Protein AF-A0A932LV22-F1 (afdb_monomer)

Foldseek 3Di:
DVVVVVVVVVVVVPPDDPLQQAEAEAEAEVVGDPLCVVVVCCVVVVVSVVVSHDYDYDYYHLVVLLVCQLVVVGQARSRPPPNVVVVVVPRPHHD

Mean predicted aligned error: 7.77 Å

Sequence (95 aa):
MITVAIMALAALMLSGPASAQTKIRVGKTIGGSGFHLPSYVAVDKGLFKGEGLEAEFIVAGAGVLVRAGIAKEIEFVPIPGGGSEAMLKGAPLAF

pLDDT: me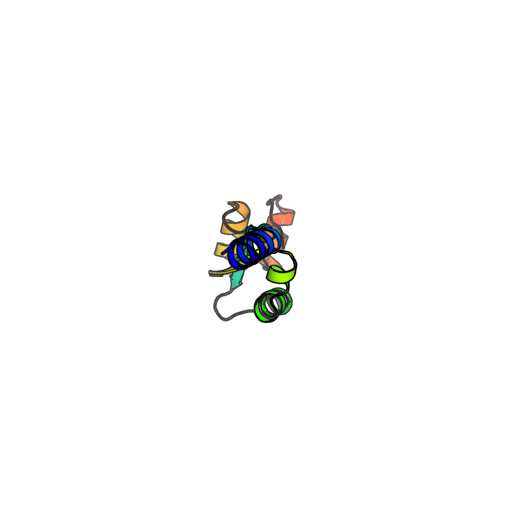an 87.69, std 8.1, range [62.72, 97.19]

Structure (mmCIF, N/CA/C/O backbone):
data_AF-A0A932LV22-F1
#
_entry.id   AF-A0A932LV22-F1
#
loop_
_atom_site.group_PDB
_atom_site.id
_atom_site.type_symbol
_atom_site.label_atom_id
_atom_site.label_alt_id
_atom_site.label_comp_id
_atom_site.label_asym_id
_atom_site.label_entity_id
_atom_site.label_seq_id
_atom_site.pdbx_PDB_ins_code
_atom_site.Cartn_x
_atom_site.Cartn_y
_atom_site.Cartn_z
_atom_site.occupancy
_atom_site.B_iso_or_equiv
_atom_site.auth_seq_id
_atom_site.auth_comp_id
_atom_site.auth_asym_id
_atom_site.auth_atom_id
_atom_site.pdbx_PDB_model_num
ATOM 1 N N . MET A 1 1 ? -46.916 -1.522 26.322 1.00 62.72 1 MET A N 1
ATOM 2 C CA . MET A 1 1 ? -46.561 -0.736 25.115 1.00 62.72 1 MET A CA 1
ATOM 3 C C . MET A 1 1 ? -45.430 0.260 25.382 1.00 62.72 1 MET A C 1
ATOM 5 O O . MET A 1 1 ? -44.477 0.263 24.620 1.00 62.72 1 MET A O 1
ATOM 9 N N . ILE A 1 2 ? -45.455 1.022 26.484 1.00 77.56 2 ILE A N 1
ATOM 10 C CA . ILE A 1 2 ? -44.389 1.980 26.865 1.00 77.56 2 ILE A CA 1
ATOM 11 C C . ILE A 1 2 ? -42.996 1.331 26.995 1.00 77.56 2 ILE A C 1
ATOM 13 O O . ILE A 1 2 ? -42.011 1.875 26.512 1.00 77.56 2 ILE A O 1
ATOM 17 N N . THR A 1 3 ? -42.909 0.129 27.565 1.00 76.81 3 THR A N 1
ATOM 18 C CA . THR A 1 3 ? -41.637 -0.591 27.759 1.00 76.81 3 THR A CA 1
ATOM 19 C C . THR A 1 3 ? -40.935 -0.944 26.444 1.00 76.81 3 THR A C 1
ATOM 21 O O . THR A 1 3 ? -39.712 -0.924 26.367 1.00 76.81 3 THR A O 1
ATOM 24 N N . VAL A 1 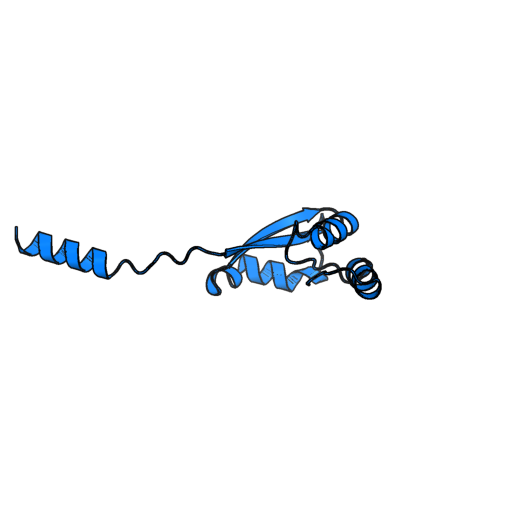4 ? -41.706 -1.223 25.389 1.00 81.31 4 VAL A N 1
ATOM 25 C CA . VAL A 1 4 ? -41.172 -1.553 24.057 1.00 81.31 4 VAL A CA 1
ATOM 26 C C . VAL A 1 4 ? -40.594 -0.304 23.388 1.00 81.31 4 VAL A C 1
ATOM 28 O O . VAL A 1 4 ? -39.526 -0.370 22.787 1.00 81.31 4 VAL A O 1
ATOM 31 N N . ALA A 1 5 ? -41.249 0.849 23.558 1.00 80.50 5 ALA A N 1
ATOM 32 C CA . ALA A 1 5 ? -40.771 2.126 23.029 1.00 80.50 5 ALA A CA 1
ATOM 33 C C . ALA A 1 5 ? -39.447 2.568 23.681 1.00 80.50 5 ALA A C 1
ATOM 35 O O . ALA A 1 5 ? -38.559 3.068 22.995 1.00 80.50 5 ALA A O 1
ATOM 36 N N . ILE A 1 6 ? -39.282 2.323 24.985 1.00 85.88 6 ILE A N 1
ATOM 37 C CA . ILE A 1 6 ? -38.045 2.646 25.711 1.00 85.88 6 ILE A CA 1
ATOM 38 C C . ILE A 1 6 ? -36.883 1.757 25.246 1.00 85.88 6 ILE A C 1
ATOM 40 O O . ILE A 1 6 ? -35.786 2.262 25.018 1.00 85.88 6 ILE A O 1
ATOM 44 N N . MET A 1 7 ? -37.114 0.455 25.039 1.00 84.69 7 MET A N 1
ATOM 45 C CA . MET A 1 7 ? -36.069 -0.441 24.522 1.00 84.69 7 MET A CA 1
ATOM 46 C C . MET A 1 7 ? -35.654 -0.099 23.086 1.00 84.69 7 MET A C 1
ATOM 48 O O . MET A 1 7 ? -34.468 -0.150 22.769 1.00 84.69 7 MET A O 1
ATOM 52 N N . ALA A 1 8 ? -36.601 0.294 22.231 1.00 83.31 8 ALA A N 1
ATOM 53 C CA . ALA A 1 8 ? -36.295 0.722 20.867 1.00 83.31 8 ALA A CA 1
ATOM 54 C C . ALA A 1 8 ? -35.462 2.017 20.841 1.00 83.31 8 ALA A C 1
ATOM 56 O O . ALA A 1 8 ? -34.500 2.120 20.081 1.00 83.31 8 ALA A O 1
ATOM 57 N N . LEU A 1 9 ? -35.784 2.980 21.711 1.00 81.75 9 LEU A N 1
ATOM 58 C CA . LEU A 1 9 ? -35.034 4.232 21.823 1.00 81.75 9 LEU A CA 1
ATOM 59 C C . LEU A 1 9 ? -33.624 4.014 22.395 1.00 81.75 9 LEU A C 1
ATOM 61 O O . LEU A 1 9 ? -32.672 4.633 21.928 1.00 81.75 9 LEU A O 1
ATOM 65 N N . ALA A 1 10 ? -33.472 3.0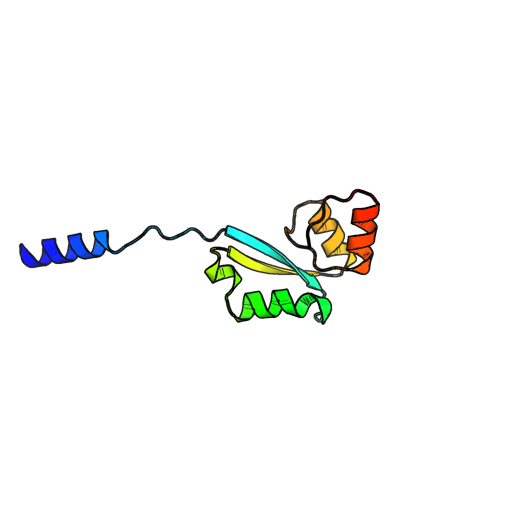96 23.352 1.00 83.00 10 ALA A N 1
ATOM 66 C CA . ALA A 1 10 ? -32.166 2.714 23.883 1.00 83.00 10 ALA A CA 1
ATOM 67 C C . ALA A 1 10 ? -31.285 2.030 22.819 1.00 83.00 10 ALA A C 1
ATOM 69 O O . ALA A 1 10 ? -30.099 2.329 22.728 1.00 83.00 10 ALA A O 1
ATOM 70 N N . ALA A 1 11 ? -31.856 1.175 21.963 1.00 81.69 11 ALA A N 1
ATOM 71 C CA . ALA A 1 11 ? -31.115 0.518 20.883 1.00 81.69 11 ALA A CA 1
ATOM 72 C C . ALA A 1 11 ? -30.572 1.513 19.836 1.00 81.69 11 ALA A C 1
ATOM 74 O O . ALA A 1 11 ? -29.443 1.361 19.375 1.00 81.69 11 ALA A O 1
ATOM 75 N N . LEU A 1 12 ? -31.335 2.565 19.518 1.00 80.19 12 LEU A N 1
ATOM 76 C CA . LEU A 1 12 ? -30.911 3.647 18.614 1.00 80.19 12 LEU A CA 1
ATOM 77 C C . LEU A 1 12 ? -29.807 4.535 19.213 1.00 80.19 12 LEU A C 1
ATOM 79 O O . LEU A 1 12 ? -29.032 5.143 18.483 1.00 80.19 12 LEU A O 1
ATOM 83 N N . MET A 1 13 ? -29.720 4.608 20.543 1.00 78.19 13 MET A N 1
ATOM 84 C CA . MET A 1 13 ? -28.666 5.348 21.248 1.00 78.19 13 MET A CA 1
ATOM 85 C C . MET A 1 13 ? -27.358 4.544 21.349 1.00 78.19 13 MET A C 1
ATOM 87 O O . MET A 1 13 ? -26.297 5.132 21.541 1.00 78.19 13 MET A O 1
ATOM 91 N N . LEU A 1 14 ? -2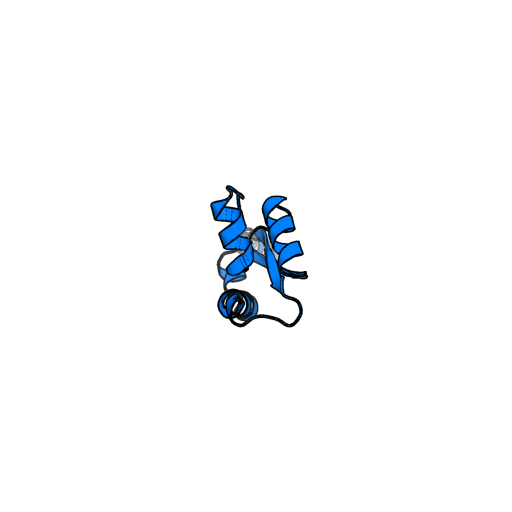7.420 3.212 21.201 1.00 76.19 14 LEU A N 1
ATOM 92 C CA . LEU A 1 14 ? -26.245 2.331 21.149 1.00 76.19 14 LEU A CA 1
ATOM 93 C C . LEU A 1 14 ? -25.676 2.150 19.735 1.00 76.19 14 LEU A C 1
ATOM 95 O O . LEU A 1 14 ? -24.539 1.694 19.598 1.00 76.19 14 LEU A O 1
ATOM 99 N N . SER A 1 15 ? -26.417 2.507 18.683 1.00 66.31 15 SER A N 1
ATOM 100 C CA . SER A 1 15 ? -25.852 2.584 17.336 1.00 66.31 15 SER A CA 1
ATOM 101 C C . SER A 1 15 ? -24.958 3.819 17.224 1.00 66.31 15 SER A C 1
ATOM 103 O O . SER A 1 15 ? -25.405 4.895 16.831 1.00 66.31 15 SER A O 1
ATOM 105 N N . GLY A 1 16 ? -23.687 3.663 17.604 1.00 66.50 16 GLY A N 1
ATOM 106 C CA . GLY A 1 16 ? -22.639 4.630 17.285 1.00 66.50 16 GLY A CA 1
ATOM 107 C C . GLY A 1 16 ? -22.514 4.826 15.768 1.00 66.50 16 GLY A C 1
ATOM 108 O O . GLY A 1 16 ? -22.976 3.976 14.999 1.00 66.50 16 GLY A O 1
ATOM 109 N N . PRO A 1 17 ? -21.909 5.938 15.311 1.00 66.50 17 PRO A N 1
ATOM 110 C CA . PRO A 1 17 ? -21.695 6.157 13.890 1.00 66.50 17 PRO A CA 1
ATOM 111 C C . PRO A 1 17 ? -20.945 4.957 13.315 1.00 66.50 17 PRO A C 1
ATOM 113 O O . PRO A 1 17 ? -19.905 4.553 13.835 1.00 66.50 17 PRO A O 1
ATOM 116 N N . ALA A 1 18 ? -21.478 4.377 12.241 1.00 68.38 18 ALA A N 1
ATOM 117 C CA . ALA A 1 18 ? -20.696 3.471 11.424 1.00 68.38 18 ALA A CA 1
ATOM 118 C C . ALA A 1 18 ? -19.510 4.287 10.894 1.00 68.38 18 ALA A C 1
ATOM 120 O O . ALA A 1 18 ? -19.694 5.129 10.015 1.00 68.38 18 ALA A O 1
ATOM 121 N N . SER A 1 19 ? -18.317 4.104 11.472 1.00 68.31 19 SER A N 1
ATOM 122 C CA . SER A 1 19 ? -17.101 4.703 10.924 1.00 68.31 19 SER A CA 1
ATOM 123 C C . SER A 1 19 ? -16.947 4.179 9.506 1.00 68.31 19 SER A C 1
ATOM 125 O O . SER A 1 19 ? -16.643 3.004 9.301 1.00 68.31 19 SER A O 1
ATOM 127 N N . ALA A 1 20 ? -17.216 5.044 8.530 1.00 74.81 20 ALA A N 1
ATOM 128 C CA . ALA A 1 20 ? -16.955 4.744 7.138 1.00 74.81 20 ALA A CA 1
ATOM 129 C C . ALA A 1 20 ? -15.457 4.460 7.016 1.00 74.81 20 ALA A C 1
ATOM 131 O O . ALA A 1 20 ? -14.634 5.341 7.269 1.00 74.81 20 ALA A O 1
ATOM 132 N N . GLN A 1 21 ? -15.108 3.213 6.701 1.00 84.94 21 GLN A N 1
ATOM 133 C CA . GLN A 1 21 ? -13.711 2.858 6.530 1.00 84.94 21 GLN A CA 1
ATOM 134 C C . GLN A 1 21 ? -13.166 3.574 5.298 1.00 84.94 21 GLN A C 1
ATOM 136 O O . GLN A 1 21 ? -13.794 3.596 4.236 1.00 84.94 21 GLN A O 1
ATOM 141 N N . THR A 1 22 ? -11.991 4.177 5.444 1.00 93.38 22 THR A N 1
ATOM 142 C CA . THR A 1 22 ? -11.312 4.802 4.312 1.00 93.38 22 THR A CA 1
ATOM 143 C C . THR A 1 22 ? -10.718 3.696 3.455 1.00 93.38 22 THR A C 1
ATOM 145 O O . THR A 1 22 ? -9.877 2.931 3.926 1.00 93.38 22 THR A O 1
ATOM 148 N N . LYS A 1 23 ? -11.155 3.597 2.199 1.00 94.00 23 LYS A N 1
ATOM 149 C CA . LYS A 1 23 ? -10.599 2.624 1.257 1.00 94.00 23 LYS A CA 1
ATOM 150 C C . LYS A 1 23 ? -9.186 3.019 0.856 1.00 94.00 23 LYS A C 1
ATOM 152 O O . LYS A 1 23 ? -8.960 4.164 0.470 1.00 94.00 23 LYS A O 1
ATOM 157 N N . ILE A 1 24 ? -8.264 2.064 0.913 1.00 94.75 24 ILE A N 1
ATOM 158 C CA . ILE A 1 24 ? -6.883 2.235 0.454 1.00 94.75 24 ILE A CA 1
ATOM 159 C C . ILE A 1 24 ? -6.499 1.094 -0.486 1.00 94.75 24 ILE A C 1
ATOM 161 O O . ILE A 1 24 ? -6.888 -0.057 -0.279 1.00 94.75 24 ILE A O 1
ATOM 165 N N . ARG A 1 25 ? -5.701 1.403 -1.504 1.00 95.75 25 ARG A N 1
ATOM 166 C CA . ARG A 1 25 ? -5.175 0.441 -2.472 1.00 95.75 25 ARG A CA 1
ATOM 167 C C . ARG A 1 25 ? -3.685 0.260 -2.228 1.00 95.75 25 ARG A C 1
ATOM 169 O O . ARG A 1 25 ? -2.891 1.193 -2.359 1.00 95.75 25 ARG A O 1
ATOM 176 N N . VAL A 1 26 ? -3.308 -0.962 -1.880 1.00 94.56 26 VAL A N 1
ATOM 177 C CA . VAL A 1 26 ? -1.929 -1.345 -1.573 1.00 94.56 26 VAL A CA 1
ATOM 178 C C . VAL A 1 26 ? -1.398 -2.215 -2.706 1.00 94.56 26 VAL A C 1
ATOM 180 O O . VAL A 1 26 ? -1.996 -3.229 -3.064 1.00 94.56 26 VAL A O 1
ATOM 183 N N . GLY A 1 27 ? -0.264 -1.844 -3.293 1.00 93.44 27 GLY A N 1
ATOM 184 C CA . GLY A 1 27 ? 0.354 -2.634 -4.354 1.00 93.44 27 GLY A CA 1
ATOM 185 C C . GLY A 1 27 ? 0.843 -4.004 -3.868 1.00 93.44 27 GLY A C 1
ATOM 186 O O . GLY A 1 27 ? 1.383 -4.147 -2.773 1.00 93.44 27 GLY A O 1
ATOM 187 N N . LYS A 1 28 ? 0.712 -5.030 -4.711 1.00 93.25 28 LYS A N 1
ATOM 188 C CA . LYS A 1 28 ? 1.266 -6.371 -4.486 1.00 93.25 28 LYS A CA 1
ATOM 189 C C . LYS A 1 28 ? 1.821 -6.938 -5.791 1.00 93.25 28 LYS A C 1
ATOM 191 O O . LYS A 1 28 ? 1.152 -6.909 -6.818 1.00 93.25 28 LYS A O 1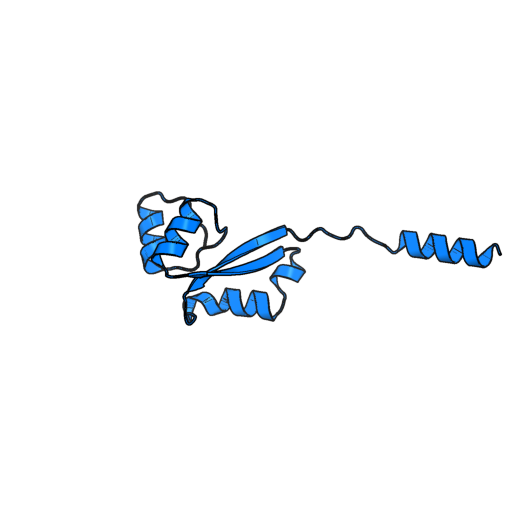
ATOM 196 N N . THR A 1 29 ? 3.033 -7.490 -5.770 1.00 92.38 29 THR A N 1
ATOM 197 C CA . THR A 1 29 ? 3.588 -8.144 -6.961 1.00 92.38 29 THR A CA 1
ATOM 198 C C . THR A 1 29 ? 2.861 -9.451 -7.262 1.00 92.38 29 THR A C 1
ATOM 200 O O . THR A 1 29 ? 2.454 -10.179 -6.351 1.00 92.38 29 THR A O 1
ATOM 203 N N . ILE A 1 30 ? 2.744 -9.786 -8.548 1.00 92.81 30 ILE A N 1
ATOM 204 C CA . ILE A 1 30 ? 2.334 -11.128 -8.989 1.00 92.81 30 ILE A CA 1
ATOM 205 C C . ILE A 1 30 ? 3.247 -12.169 -8.321 1.00 92.81 30 ILE A C 1
ATOM 207 O O . ILE A 1 30 ? 4.463 -11.995 -8.287 1.00 92.81 30 ILE A O 1
ATOM 211 N N . GLY A 1 31 ? 2.657 -13.226 -7.757 1.00 87.88 31 GLY A N 1
ATOM 212 C CA . GLY A 1 31 ? 3.387 -14.276 -7.031 1.00 87.88 31 GLY A CA 1
ATOM 213 C C . GLY A 1 31 ? 3.792 -13.921 -5.593 1.00 87.88 31 GLY A C 1
ATOM 214 O O . GLY A 1 31 ? 4.212 -14.804 -4.852 1.00 87.88 31 GLY A O 1
ATOM 215 N N . GLY A 1 32 ? 3.606 -12.672 -5.155 1.00 85.75 32 GLY A N 1
ATOM 216 C CA . GLY A 1 32 ? 4.014 -12.212 -3.827 1.00 85.75 32 GLY A CA 1
ATOM 217 C C . GLY A 1 32 ? 5.492 -11.811 -3.741 1.00 85.75 32 GLY A C 1
ATOM 218 O O . GLY A 1 32 ? 6.238 -11.867 -4.713 1.00 85.75 32 GLY A O 1
ATOM 219 N N . SER A 1 33 ? 5.900 -11.325 -2.569 1.00 87.69 33 SER A N 1
ATOM 220 C CA . SER A 1 33 ? 7.254 -10.835 -2.285 1.00 87.69 33 SER A CA 1
ATOM 221 C C . SER A 1 33 ? 7.471 -10.826 -0.776 1.00 87.69 33 SER A C 1
ATOM 223 O O . SER A 1 33 ? 6.580 -10.399 -0.039 1.00 87.69 33 SER A O 1
ATOM 225 N N . GLY A 1 34 ? 8.650 -11.256 -0.318 1.00 88.31 34 GLY A N 1
ATOM 226 C CA . GLY A 1 34 ? 9.028 -11.177 1.098 1.00 88.31 34 GLY A CA 1
ATOM 227 C C . GLY A 1 34 ? 9.067 -9.737 1.620 1.00 88.31 34 GLY A C 1
ATOM 228 O O . GLY A 1 34 ? 8.730 -9.488 2.772 1.00 88.31 34 GLY A O 1
ATOM 229 N N . PHE A 1 35 ? 9.372 -8.766 0.753 1.00 86.19 35 PHE A N 1
ATOM 230 C CA . PHE A 1 35 ? 9.381 -7.344 1.113 1.00 86.19 35 PHE A CA 1
ATOM 231 C C . PHE A 1 35 ? 7.988 -6.789 1.438 1.00 86.19 35 PHE A C 1
ATOM 233 O O . PHE A 1 35 ? 7.878 -5.764 2.097 1.00 86.19 35 PHE A O 1
ATOM 240 N N . HIS A 1 36 ? 6.921 -7.462 1.004 1.00 89.75 36 HIS A N 1
ATOM 241 C CA . HIS A 1 36 ? 5.540 -7.036 1.238 1.00 89.75 36 HIS A CA 1
ATOM 242 C C . HIS A 1 36 ? 4.909 -7.745 2.451 1.00 89.75 36 HIS A C 1
ATOM 244 O O . HIS A 1 36 ? 3.727 -7.558 2.728 1.00 89.75 36 HIS A O 1
ATOM 250 N N . LEU A 1 37 ? 5.665 -8.580 3.178 1.00 91.81 37 LEU A N 1
ATOM 251 C CA . LEU A 1 37 ? 5.147 -9.309 4.341 1.00 91.81 37 LEU A CA 1
ATOM 252 C C . LEU A 1 37 ? 4.423 -8.412 5.359 1.00 91.81 37 LEU A C 1
ATOM 254 O O . LEU A 1 37 ? 3.346 -8.822 5.797 1.00 91.81 37 LEU A O 1
ATOM 258 N N . PRO A 1 38 ? 4.916 -7.203 5.704 1.00 91.44 38 PRO A N 1
ATOM 259 C CA . PRO A 1 38 ? 4.209 -6.340 6.646 1.00 91.44 38 PRO A CA 1
ATOM 260 C C . PRO A 1 38 ? 2.782 -6.004 6.200 1.00 91.44 38 PRO A C 1
ATOM 262 O O . PRO A 1 38 ? 1.858 -6.100 7.006 1.00 91.44 38 PRO A O 1
ATOM 265 N N . SER A 1 39 ? 2.566 -5.688 4.917 1.00 92.50 39 SER A N 1
ATOM 266 C CA . SER A 1 39 ? 1.225 -5.367 4.417 1.00 92.50 39 SER A CA 1
ATOM 267 C C . SER A 1 39 ? 0.326 -6.601 4.357 1.00 92.50 39 SER A C 1
ATOM 269 O O . SER A 1 39 ? -0.856 -6.501 4.680 1.00 92.50 39 SER A O 1
ATOM 271 N N . TYR A 1 40 ? 0.866 -7.784 4.037 1.00 93.44 40 TYR A N 1
ATOM 272 C CA . TYR A 1 40 ? 0.099 -9.036 4.099 1.00 93.44 40 TYR A CA 1
ATOM 273 C C . TYR A 1 40 ? -0.381 -9.338 5.516 1.00 93.44 40 TYR A C 1
ATOM 275 O O . TYR A 1 40 ? -1.558 -9.634 5.708 1.00 93.44 40 TYR A O 1
ATOM 283 N N . VAL A 1 41 ? 0.512 -9.226 6.503 1.00 95.88 41 VAL A N 1
ATOM 284 C CA . VAL A 1 41 ? 0.179 -9.435 7.917 1.00 95.88 41 VAL A CA 1
ATOM 285 C C . VAL A 1 41 ? -0.846 -8.403 8.381 1.00 95.88 41 VAL A C 1
ATOM 287 O O . VAL A 1 41 ? -1.808 -8.769 9.050 1.00 95.88 41 VAL A O 1
ATOM 290 N N . ALA A 1 42 ? -0.688 -7.135 7.998 1.00 95.50 42 ALA A N 1
ATOM 291 C CA . ALA A 1 42 ? -1.622 -6.079 8.372 1.00 95.50 42 ALA A CA 1
ATOM 292 C C . ALA A 1 42 ? -3.038 -6.307 7.820 1.00 95.50 42 ALA A C 1
ATOM 294 O O . ALA A 1 42 ? -4.013 -6.072 8.537 1.00 95.50 42 ALA A O 1
ATOM 295 N N . VAL A 1 43 ? -3.167 -6.810 6.587 1.00 93.62 43 VAL A N 1
ATOM 296 C CA . VAL A 1 43 ? -4.468 -7.190 6.013 1.00 93.62 43 VAL A CA 1
ATOM 297 C C . VAL A 1 43 ? -5.027 -8.447 6.685 1.00 93.62 43 VAL A C 1
ATOM 299 O O . VAL A 1 43 ? -6.175 -8.426 7.124 1.00 93.62 43 VAL A O 1
ATOM 302 N N . ASP A 1 44 ? -4.224 -9.509 6.820 1.00 95.06 44 ASP A N 1
ATOM 303 C CA . ASP A 1 44 ? -4.637 -10.790 7.424 1.00 95.06 44 ASP A CA 1
ATOM 304 C C . ASP A 1 44 ? -5.124 -10.622 8.869 1.00 95.06 44 ASP A C 1
ATOM 306 O O . ASP A 1 44 ? -6.164 -11.147 9.260 1.00 95.06 44 ASP A O 1
ATOM 310 N N . LYS A 1 45 ? -4.392 -9.837 9.664 1.00 97.19 45 LYS A N 1
ATOM 311 C CA . LYS A 1 45 ? -4.719 -9.569 11.069 1.00 97.19 45 LYS A CA 1
ATOM 312 C C . LYS A 1 45 ? -5.750 -8.460 11.254 1.00 97.19 45 LYS A C 1
ATOM 314 O O . LYS A 1 45 ? -6.094 -8.150 12.389 1.00 97.19 45 LYS A O 1
ATOM 319 N N . GLY A 1 46 ? -6.245 -7.859 10.170 1.00 94.94 46 GLY A N 1
ATOM 320 C CA . GLY A 1 46 ? -7.217 -6.771 10.240 1.00 94.94 46 GLY A CA 1
ATOM 321 C C . GLY A 1 46 ? -6.681 -5.506 10.916 1.00 94.94 46 GLY A C 1
ATOM 322 O O . GLY A 1 46 ? -7.479 -4.712 11.407 1.00 94.94 46 GLY A O 1
ATOM 323 N N . LEU A 1 47 ? -5.361 -5.293 10.931 1.00 96.38 47 LEU A N 1
ATOM 324 C CA . LEU A 1 47 ? -4.743 -4.123 11.569 1.00 96.38 47 LEU A CA 1
ATOM 325 C C . LEU A 1 47 ? -5.194 -2.831 10.887 1.00 96.38 47 LEU A C 1
ATOM 327 O O . LEU A 1 47 ? -5.590 -1.892 11.564 1.00 96.38 47 LEU A O 1
ATOM 331 N N . PHE A 1 48 ? -5.256 -2.817 9.551 1.00 94.62 48 PHE A N 1
ATOM 332 C CA . PHE A 1 48 ? -5.803 -1.674 8.816 1.00 94.62 48 PHE A CA 1
ATOM 333 C C . PHE A 1 48 ? -7.256 -1.384 9.201 1.00 94.62 48 PHE A C 1
ATOM 335 O O . PHE A 1 48 ? -7.609 -0.232 9.425 1.00 94.62 48 PHE A O 1
ATOM 342 N N . LYS A 1 49 ? -8.082 -2.424 9.377 1.00 93.19 49 LYS A N 1
ATOM 343 C CA . LYS A 1 49 ? -9.478 -2.253 9.800 1.00 93.19 49 LYS A CA 1
ATOM 344 C C . LYS A 1 49 ? -9.582 -1.664 11.205 1.00 93.19 49 LYS A C 1
ATOM 346 O O . LYS A 1 49 ? -10.481 -0.857 11.433 1.00 93.19 49 LYS A O 1
ATOM 351 N N . GLY A 1 50 ? -8.678 -2.051 12.109 1.00 92.25 50 GLY A N 1
ATOM 352 C CA . GLY A 1 50 ? -8.558 -1.478 13.454 1.00 92.25 50 GLY A CA 1
ATOM 353 C C . GLY A 1 50 ? -8.269 0.024 13.439 1.00 92.25 50 GLY A C 1
ATOM 354 O O . GLY A 1 50 ? -8.801 0.753 14.268 1.00 92.25 50 GLY A O 1
ATOM 355 N N . GLU A 1 51 ? -7.535 0.488 12.429 1.00 92.50 51 GLU A N 1
ATOM 356 C CA . GLU A 1 51 ? -7.246 1.907 12.173 1.00 92.50 51 GLU A CA 1
ATOM 357 C C . GLU A 1 51 ? -8.316 2.602 11.301 1.00 92.50 51 GLU A C 1
ATOM 359 O O . GLU A 1 51 ? -8.125 3.723 10.835 1.00 92.50 51 GLU A O 1
ATOM 364 N N . GLY A 1 52 ? -9.453 1.949 11.031 1.00 93.12 52 GLY A N 1
ATOM 365 C CA . GLY A 1 52 ? -10.518 2.512 10.194 1.00 93.12 52 GLY A CA 1
ATOM 366 C C . GLY A 1 52 ? -10.204 2.530 8.692 1.00 93.12 52 GLY A C 1
ATOM 367 O O . GLY A 1 52 ? -10.849 3.262 7.941 1.00 93.12 52 GLY A O 1
ATOM 368 N N . LEU A 1 53 ? -9.242 1.726 8.238 1.00 94.50 53 LEU A N 1
ATOM 369 C CA . LEU A 1 53 ? -8.842 1.599 6.838 1.00 94.50 53 LEU A CA 1
ATOM 370 C C . LEU A 1 53 ? -9.334 0.270 6.243 1.00 94.50 53 LEU A C 1
ATOM 372 O O . LEU A 1 53 ? -9.119 -0.811 6.795 1.00 94.50 53 LEU A O 1
ATOM 376 N N . GLU A 1 54 ? -9.963 0.340 5.075 1.00 94.81 54 GLU A N 1
ATOM 377 C CA . GLU A 1 54 ? -10.346 -0.825 4.277 1.00 94.81 54 GLU A CA 1
ATOM 378 C C . GLU A 1 54 ? -9.316 -1.019 3.161 1.00 94.81 54 GLU A C 1
ATOM 380 O O . GLU A 1 54 ? -9.359 -0.361 2.123 1.00 94.81 54 GLU A O 1
ATOM 385 N N . ALA A 1 55 ? -8.346 -1.900 3.400 1.00 94.88 55 ALA A N 1
ATOM 386 C CA . ALA A 1 55 ? -7.265 -2.150 2.459 1.00 94.88 55 ALA A CA 1
ATOM 387 C C . ALA A 1 55 ? -7.635 -3.194 1.396 1.00 94.88 55 ALA A C 1
ATOM 389 O O . ALA A 1 55 ? -8.078 -4.298 1.720 1.00 94.88 55 ALA A O 1
ATOM 390 N N . GLU A 1 56 ? -7.355 -2.868 0.137 1.00 94.69 56 GLU A N 1
ATOM 391 C CA . GLU A 1 56 ? -7.446 -3.759 -1.019 1.00 94.69 56 GLU A CA 1
ATOM 392 C C . GLU A 1 56 ? -6.066 -3.921 -1.670 1.00 94.69 56 GLU A C 1
ATOM 394 O O . GLU A 1 56 ? -5.338 -2.945 -1.865 1.00 94.69 56 GLU A O 1
ATOM 399 N N . PHE A 1 57 ? -5.696 -5.152 -2.038 1.00 95.31 57 PHE A N 1
ATOM 400 C CA . PHE A 1 57 ? -4.464 -5.389 -2.789 1.00 95.31 57 PHE A CA 1
ATOM 401 C C . PHE A 1 57 ? -4.673 -5.240 -4.291 1.00 95.31 57 PHE A C 1
ATOM 403 O O . PHE A 1 57 ? -5.456 -5.973 -4.890 1.00 95.31 57 PHE A O 1
ATOM 410 N N . ILE A 1 58 ? -3.853 -4.401 -4.919 1.00 95.94 58 ILE A N 1
ATOM 411 C CA . ILE A 1 58 ? -3.757 -4.305 -6.375 1.00 95.94 58 ILE A CA 1
ATOM 412 C C . ILE A 1 58 ? -2.588 -5.162 -6.846 1.00 95.94 58 ILE A C 1
ATOM 414 O O . ILE A 1 58 ? -1.424 -4.863 -6.569 1.00 95.94 58 ILE A O 1
ATOM 418 N N . VAL A 1 59 ? -2.900 -6.255 -7.544 1.00 95.19 59 VAL A N 1
ATOM 419 C CA . VAL A 1 59 ? -1.904 -7.236 -7.987 1.00 95.19 59 VAL A CA 1
ATOM 420 C C . VAL A 1 59 ? -1.433 -6.921 -9.402 1.00 95.19 59 VAL A C 1
ATOM 422 O O . VAL A 1 59 ? -2.203 -7.025 -10.352 1.00 95.19 59 VAL A O 1
ATOM 425 N N . ALA A 1 60 ? -0.156 -6.573 -9.559 1.00 95.06 60 ALA A N 1
ATOM 426 C CA . ALA A 1 60 ? 0.437 -6.301 -10.869 1.00 95.06 60 ALA A CA 1
ATOM 427 C C . ALA A 1 60 ? 1.963 -6.497 -10.870 1.00 95.06 60 ALA A C 1
ATOM 429 O O . ALA A 1 60 ? 2.582 -6.800 -9.850 1.00 95.06 60 ALA A O 1
ATOM 430 N N . GLY A 1 61 ? 2.599 -6.339 -12.034 1.00 93.12 61 GLY A N 1
ATOM 431 C CA . GLY A 1 61 ? 4.061 -6.292 -12.128 1.00 93.12 61 GLY A CA 1
ATOM 432 C C . GLY A 1 61 ? 4.641 -5.026 -11.480 1.00 93.12 61 GLY A C 1
ATOM 433 O O . GLY A 1 61 ? 4.003 -3.975 -11.485 1.00 93.12 61 GLY A O 1
ATOM 434 N N . ALA A 1 62 ? 5.878 -5.093 -10.976 1.00 90.19 62 ALA A N 1
ATOM 435 C CA . ALA A 1 62 ? 6.516 -3.998 -10.229 1.00 90.19 62 ALA A CA 1
ATOM 436 C C . ALA A 1 62 ? 6.504 -2.646 -10.972 1.00 90.19 62 ALA A C 1
ATOM 438 O O . ALA A 1 62 ? 6.117 -1.630 -10.403 1.00 90.19 62 ALA A O 1
ATOM 439 N N . GLY A 1 63 ? 6.853 -2.632 -12.263 1.00 91.19 63 GLY A N 1
ATOM 440 C CA . GLY A 1 63 ? 6.828 -1.404 -13.066 1.00 91.19 63 GLY A CA 1
ATOM 441 C C . GLY A 1 63 ? 5.422 -0.829 -13.281 1.00 91.19 63 GLY A C 1
ATOM 442 O O . GLY A 1 63 ? 5.279 0.379 -13.440 1.00 91.19 63 GLY A O 1
ATOM 443 N N . VAL A 1 64 ? 4.380 -1.669 -13.265 1.00 94.88 64 VAL A N 1
ATOM 444 C CA . VAL A 1 64 ? 2.982 -1.212 -13.330 1.00 94.88 64 VAL A CA 1
ATOM 445 C C . VAL A 1 64 ? 2.599 -0.533 -12.019 1.00 94.88 64 VAL A C 1
ATOM 447 O O . VAL A 1 64 ? 2.069 0.570 -12.057 1.00 94.88 64 VAL A O 1
ATOM 450 N N . LEU A 1 65 ? 2.938 -1.137 -10.876 1.00 93.25 65 LEU A N 1
ATOM 451 C CA . LEU A 1 65 ? 2.648 -0.572 -9.554 1.00 93.25 65 LEU A CA 1
ATOM 452 C C . LEU A 1 65 ? 3.336 0.783 -9.341 1.00 93.25 65 LEU A C 1
ATOM 454 O O . LEU A 1 65 ? 2.702 1.724 -8.881 1.00 93.25 65 LEU A O 1
ATOM 458 N N . VAL A 1 66 ? 4.601 0.924 -9.747 1.00 92.50 66 VAL A N 1
ATOM 459 C CA . VAL A 1 66 ? 5.312 2.215 -9.680 1.00 92.50 66 VAL A CA 1
ATOM 460 C C . VAL A 1 66 ? 4.583 3.295 -10.486 1.00 92.50 66 VAL A C 1
ATOM 462 O O . VAL A 1 66 ? 4.366 4.395 -9.984 1.00 92.50 66 VAL A O 1
ATOM 465 N N . ARG A 1 67 ? 4.150 2.986 -11.716 1.00 93.31 67 ARG A N 1
ATOM 466 C CA . ARG A 1 67 ? 3.395 3.941 -12.545 1.00 93.31 67 ARG A CA 1
ATOM 467 C C . ARG A 1 67 ? 2.025 4.273 -11.955 1.00 93.31 67 ARG A C 1
ATOM 469 O O . ARG A 1 67 ? 1.655 5.441 -11.948 1.00 93.31 67 ARG A O 1
ATOM 476 N N . ALA A 1 68 ? 1.314 3.277 -11.431 1.00 94.00 68 ALA A N 1
ATOM 477 C CA . ALA A 1 68 ? 0.027 3.476 -10.772 1.00 94.00 68 ALA A CA 1
ATOM 478 C C . ALA A 1 68 ? 0.161 4.377 -9.532 1.00 94.00 68 ALA A C 1
ATOM 480 O O . ALA A 1 68 ? -0.654 5.274 -9.334 1.00 94.00 68 ALA A O 1
ATOM 481 N N . GLY A 1 69 ? 1.225 4.210 -8.738 1.00 92.19 69 GLY A N 1
ATOM 482 C CA . GLY A 1 69 ? 1.501 5.091 -7.601 1.00 92.19 69 GLY A CA 1
ATOM 483 C C . GLY A 1 69 ? 1.797 6.528 -8.029 1.00 92.19 69 GLY A C 1
ATOM 484 O O . GLY A 1 69 ? 1.249 7.466 -7.459 1.00 92.19 69 GLY A O 1
ATOM 485 N N . ILE A 1 70 ? 2.594 6.718 -9.089 1.00 91.56 70 ILE A N 1
ATOM 486 C CA . ILE A 1 70 ? 2.859 8.051 -9.664 1.00 91.56 70 ILE A CA 1
ATOM 487 C C . ILE A 1 70 ? 1.554 8.718 -10.117 1.00 91.56 70 ILE A C 1
ATOM 489 O O . ILE A 1 70 ? 1.352 9.909 -9.882 1.00 91.56 70 ILE A O 1
ATOM 493 N N . ALA A 1 71 ? 0.663 7.946 -10.739 1.00 93.88 71 ALA A N 1
ATOM 494 C CA . ALA A 1 71 ? -0.649 8.401 -11.186 1.00 93.88 71 ALA A CA 1
ATOM 495 C C . ALA A 1 71 ? -1.667 8.589 -10.040 1.00 93.88 71 ALA A C 1
ATOM 497 O O . ALA A 1 71 ? -2.778 9.049 -10.295 1.00 93.88 71 ALA A O 1
ATOM 498 N N . LYS A 1 72 ? -1.302 8.265 -8.788 1.00 91.38 72 LYS A N 1
ATOM 499 C CA . LYS A 1 72 ? -2.194 8.246 -7.610 1.00 91.38 72 LYS A CA 1
ATOM 500 C C . LYS A 1 72 ? -3.390 7.293 -7.762 1.00 91.38 72 LYS A C 1
ATOM 502 O O . LYS A 1 72 ? -4.451 7.486 -7.170 1.00 91.38 72 LYS A O 1
ATOM 507 N N . GLU A 1 73 ? -3.217 6.244 -8.558 1.00 93.88 73 GLU A N 1
ATOM 508 C CA . GLU A 1 73 ? -4.170 5.141 -8.708 1.00 93.88 73 GLU A CA 1
ATOM 509 C C . GLU A 1 73 ? -3.978 4.053 -7.648 1.00 93.88 73 GLU A C 1
ATOM 511 O O . GLU A 1 73 ? -4.828 3.180 -7.513 1.00 93.88 73 GLU A O 1
ATOM 5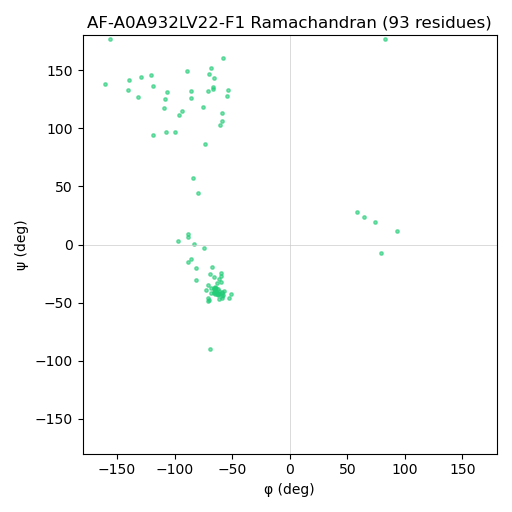16 N N . ILE A 1 74 ? -2.873 4.083 -6.906 1.00 94.06 74 ILE A N 1
ATOM 517 C CA . ILE A 1 74 ? -2.683 3.312 -5.679 1.00 94.06 74 ILE A CA 1
ATOM 518 C C . ILE A 1 74 ? -1.960 4.182 -4.659 1.00 94.06 74 ILE A C 1
ATOM 520 O O . ILE A 1 74 ? -1.076 4.960 -5.019 1.00 94.06 74 ILE A O 1
ATOM 524 N N . GLU A 1 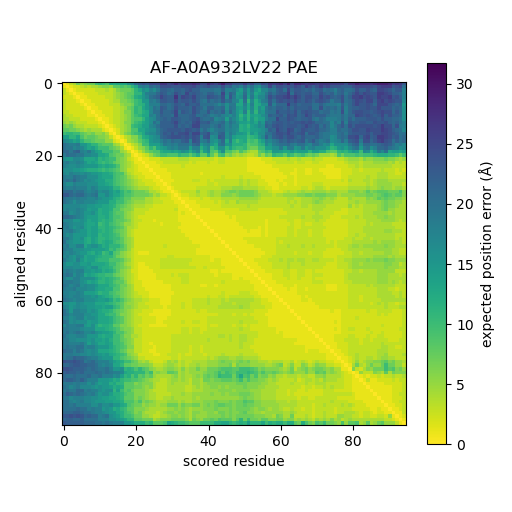75 ? -2.348 4.062 -3.396 1.00 91.38 75 GLU A N 1
ATOM 525 C CA . GLU A 1 75 ? -1.837 4.923 -2.330 1.00 91.38 75 GLU A CA 1
ATOM 526 C C . GLU A 1 75 ? -0.467 4.456 -1.825 1.00 91.38 75 GLU A C 1
ATOM 528 O O . GLU A 1 75 ? 0.350 5.288 -1.441 1.00 91.38 75 GLU A O 1
ATOM 533 N N . PHE A 1 76 ? -0.196 3.146 -1.867 1.00 89.31 76 PHE A N 1
ATOM 534 C CA . PHE A 1 76 ? 1.035 2.562 -1.329 1.00 89.31 76 PHE A CA 1
ATOM 535 C C . PHE A 1 76 ? 1.688 1.603 -2.324 1.00 89.31 76 PHE A C 1
ATOM 537 O O . PHE A 1 76 ? 1.052 0.664 -2.822 1.00 89.31 76 PHE A O 1
ATOM 544 N N . VAL A 1 77 ? 2.975 1.817 -2.604 1.00 88.56 77 VAL A N 1
ATOM 545 C CA . VAL A 1 77 ? 3.762 1.031 -3.562 1.00 88.56 77 VAL A CA 1
ATOM 546 C C . VAL A 1 77 ? 4.932 0.362 -2.844 1.00 88.56 77 VAL A C 1
ATOM 548 O O . VAL A 1 77 ? 6.004 0.951 -2.775 1.00 88.56 77 VAL A O 1
ATOM 551 N N . PRO A 1 78 ? 4.813 -0.896 -2.385 1.00 82.44 78 PRO A N 1
ATOM 552 C CA . PRO A 1 78 ? 5.866 -1.553 -1.608 1.00 82.44 78 PRO A CA 1
ATOM 553 C C . PRO A 1 78 ? 7.013 -2.098 -2.487 1.00 82.44 78 PRO A C 1
ATOM 555 O O . PRO A 1 78 ? 7.448 -3.229 -2.305 1.00 82.44 78 PRO A O 1
ATOM 558 N N . ILE A 1 79 ? 7.501 -1.327 -3.472 1.00 86.25 79 ILE A N 1
ATOM 559 C CA . ILE A 1 79 ? 8.527 -1.744 -4.450 1.00 86.25 79 ILE A CA 1
ATOM 560 C C . ILE A 1 79 ? 9.874 -1.063 -4.156 1.00 86.25 79 ILE A C 1
ATOM 562 O O . ILE A 1 79 ? 10.103 0.047 -4.640 1.00 86.25 79 ILE A O 1
ATOM 566 N N . PRO A 1 80 ? 10.810 -1.720 -3.443 1.00 74.81 80 PRO A N 1
ATOM 567 C CA . PRO A 1 80 ? 12.032 -1.064 -2.981 1.00 74.81 80 PRO A CA 1
ATOM 568 C C . PRO A 1 80 ? 12.950 -0.628 -4.127 1.00 74.81 80 PRO A C 1
ATOM 570 O O . PRO A 1 80 ? 13.509 0.449 -4.083 1.00 74.81 80 PRO A O 1
ATOM 573 N N . GLY A 1 81 ? 13.110 -1.440 -5.180 1.00 81.94 81 GLY A N 1
ATOM 574 C CA . GLY A 1 81 ? 14.022 -1.122 -6.289 1.00 81.94 81 GLY A CA 1
ATOM 575 C C . GLY A 1 81 ? 13.534 0.053 -7.144 1.00 81.94 81 GLY A C 1
ATOM 576 O O . GLY A 1 81 ? 13.836 1.214 -6.884 1.00 81.94 81 GLY A O 1
ATOM 577 N N . GLY A 1 82 ? 12.747 -0.249 -8.182 1.00 81.38 82 GLY A N 1
ATOM 578 C CA . GLY A 1 82 ? 12.273 0.768 -9.130 1.00 81.38 82 GLY A CA 1
ATOM 579 C C . GLY A 1 82 ? 11.432 1.891 -8.502 1.00 81.38 82 GLY A C 1
ATOM 580 O O . GLY A 1 82 ? 11.397 2.988 -9.052 1.00 81.38 82 GLY A O 1
ATOM 581 N N . GLY A 1 83 ? 10.784 1.653 -7.353 1.00 83.50 83 GLY A N 1
ATOM 582 C CA . GLY A 1 83 ? 10.064 2.689 -6.608 1.00 83.50 83 GLY A CA 1
ATOM 583 C C . GLY A 1 83 ? 11.007 3.706 -5.965 1.00 83.50 83 GLY A C 1
ATOM 584 O O . GLY A 1 83 ? 10.822 4.907 -6.158 1.00 83.50 83 GLY A O 1
ATOM 585 N N . SER A 1 84 ? 12.065 3.257 -5.278 1.00 86.50 84 SER A N 1
ATOM 586 C CA . SER A 1 84 ? 13.053 4.178 -4.701 1.00 86.50 84 SER A CA 1
ATOM 587 C C . SER A 1 84 ? 13.818 4.940 -5.781 1.00 86.50 84 SER A C 1
ATOM 589 O O . SER A 1 84 ? 14.053 6.135 -5.622 1.00 86.50 84 SER A O 1
ATOM 591 N N . GLU A 1 85 ? 14.146 4.303 -6.910 1.00 88.69 85 GLU A N 1
ATOM 592 C CA . GLU A 1 85 ? 14.763 5.009 -8.040 1.00 88.69 85 GLU A CA 1
ATOM 593 C C . GLU A 1 85 ? 13.838 6.099 -8.607 1.00 88.69 85 GLU A C 1
ATOM 595 O O . GLU A 1 85 ? 14.281 7.218 -8.874 1.00 88.69 85 GLU A O 1
ATOM 600 N N . ALA A 1 86 ? 12.543 5.807 -8.760 1.00 87.12 86 ALA A N 1
ATOM 601 C CA . ALA A 1 86 ? 11.569 6.796 -9.204 1.00 87.12 86 ALA A CA 1
ATOM 602 C C . ALA A 1 86 ? 11.461 7.970 -8.214 1.00 87.12 86 ALA A C 1
ATOM 604 O O . ALA A 1 86 ? 11.427 9.123 -8.644 1.00 87.12 86 ALA A O 1
ATOM 605 N N . MET A 1 87 ? 11.468 7.707 -6.903 1.00 87.00 87 MET A N 1
ATOM 606 C CA . MET A 1 87 ? 11.463 8.762 -5.879 1.00 87.00 87 MET A CA 1
ATOM 607 C C . MET A 1 87 ? 12.710 9.642 -5.935 1.00 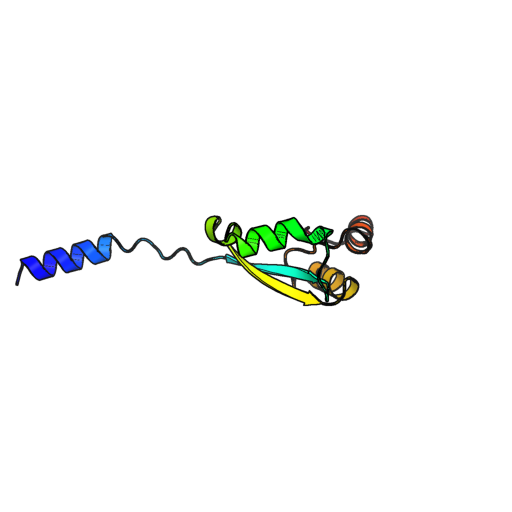87.00 87 MET A C 1
ATOM 609 O O . MET A 1 87 ? 12.588 10.863 -5.863 1.00 87.00 87 MET A O 1
ATOM 613 N N . LEU A 1 88 ? 13.896 9.057 -6.139 1.00 90.19 88 LEU A N 1
ATOM 614 C CA . LEU A 1 88 ? 15.134 9.823 -6.340 1.00 90.19 88 LEU A CA 1
ATOM 615 C C . LEU A 1 88 ? 15.053 10.747 -7.566 1.00 90.19 88 LEU A C 1
ATOM 617 O O . LEU A 1 88 ? 15.700 11.790 -7.598 1.00 90.19 88 LEU A O 1
ATOM 621 N N . LYS A 1 89 ? 14.230 10.387 -8.555 1.00 90.75 89 LYS A N 1
ATOM 622 C CA . LYS A 1 89 ? 13.932 11.190 -9.751 1.00 90.75 89 LYS A CA 1
ATOM 623 C C . LYS A 1 89 ? 12.756 12.163 -9.564 1.00 90.75 89 LYS A C 1
ATOM 625 O O . LYS A 1 89 ? 12.348 12.802 -10.529 1.00 90.75 89 LYS A O 1
ATOM 630 N N . GLY A 1 90 ? 12.216 12.293 -8.350 1.00 90.31 90 GLY A N 1
ATOM 631 C CA . GLY A 1 90 ? 11.150 13.241 -8.006 1.00 90.31 90 GLY A CA 1
ATOM 632 C C . GLY A 1 90 ? 9.726 12.686 -8.094 1.00 90.31 90 GLY A C 1
ATOM 633 O O . GLY A 1 90 ? 8.771 13.460 -8.041 1.00 90.31 90 GLY A O 1
ATOM 634 N N . ALA A 1 91 ? 9.549 11.369 -8.231 1.00 88.94 91 ALA A N 1
ATOM 635 C CA . ALA A 1 91 ? 8.221 10.764 -8.223 1.00 88.94 91 ALA A CA 1
ATOM 636 C C . ALA A 1 91 ? 7.541 10.893 -6.842 1.00 88.94 91 ALA A C 1
ATOM 638 O O . ALA A 1 91 ? 8.172 10.583 -5.828 1.00 88.94 91 ALA A O 1
ATOM 639 N N . PRO A 1 92 ? 6.248 11.266 -6.777 1.00 86.12 92 PRO A N 1
ATOM 640 C CA . PRO A 1 92 ? 5.520 11.457 -5.522 1.00 86.12 92 PRO A CA 1
ATOM 641 C C . PRO A 1 92 ? 4.965 10.128 -4.979 1.00 86.12 92 PRO A C 1
ATOM 643 O O . PRO A 1 92 ? 3.755 9.970 -4.829 1.00 86.12 92 PRO A O 1
ATOM 646 N N . LEU A 1 93 ? 5.838 9.148 -4.745 1.00 85.00 93 LEU A N 1
ATOM 647 C CA . LEU A 1 93 ? 5.451 7.824 -4.249 1.00 85.00 93 LEU A CA 1
ATOM 648 C C . LEU A 1 93 ? 5.442 7.762 -2.717 1.00 85.00 93 LEU A C 1
ATOM 650 O O . LEU A 1 93 ? 6.252 8.411 -2.055 1.00 85.00 93 LEU A O 1
ATOM 654 N N . ALA A 1 94 ? 4.559 6.919 -2.181 1.00 77.56 94 ALA A N 1
ATOM 655 C CA . ALA A 1 94 ? 4.539 6.489 -0.787 1.00 77.56 94 ALA A CA 1
ATOM 656 C C . ALA A 1 94 ? 4.682 4.957 -0.710 1.00 77.56 94 ALA A C 1
ATOM 658 O O . ALA A 1 94 ? 4.213 4.240 -1.602 1.00 77.56 94 ALA A O 1
ATOM 659 N N . PHE A 1 95 ? 5.361 4.476 0.333 1.00 69.75 95 PHE A N 1
ATOM 660 C CA . PHE A 1 95 ? 5.640 3.058 0.592 1.00 69.75 95 PHE A CA 1
ATOM 661 C C . PHE A 1 95 ? 4.698 2.480 1.639 1.00 69.75 95 PHE A C 1
ATOM 663 O O . PHE A 1 95 ? 4.476 3.174 2.656 1.00 69.75 95 PHE A O 1
#

Solvent-accessible surface area (backbone atoms only — not comparable to full-atom values): 5495 Å² total; per-residue (Å²): 114,70,70,59,56,53,53,54,54,52,54,61,70,66,60,64,82,79,76,77,52,47,75,44,38,34,46,37,46,68,95,59,57,82,83,41,45,68,61,53,50,32,60,76,71,39,49,43,52,74,75,42,27,42,77,43,78,46,74,37,54,66,74,55,38,45,51,33,20,60,72,65,74,25,66,27,35,64,43,74,62,74,38,48,55,39,40,77,72,68,43,80,67,45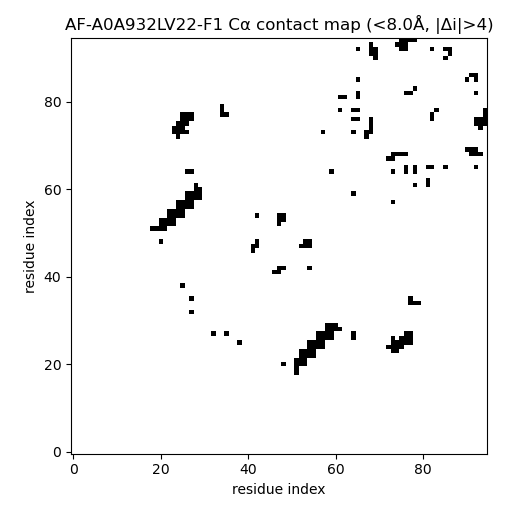,104

Radius of gyration: 20.09 Å; Cα contacts (8 Å, |Δi|>4): 119; chains: 1; bounding box: 62×28×41 Å

Secondary structure (DSSP, 8-state):
-HHHHHHHHHHHHH------PEEEEEEEETT--GGGHHHHHHHHTTHHHHTTEEEEEEEE-HHHHHHHHHTTSSSB---HHHHHHHHHTT-----

Nearest PDB structures (foldseek):
  6g1b-assembly1_B-2  TM=5.040E-01  e=2.738E-01  Corynebacterium glutamicum
  3fzv-assembly1_B  TM=5.581E-01  e=2.368E+00  Pseudomonas aeruginosa PAO1
  6dth-assembly1_A  TM=5.658E-01  e=7.447E+00  Haemophilus influenzae 86-028NP